Protein AF-A0A536MBN9-F1 (afdb_monomer_lite)

Structure (mmCIF, N/CA/C/O backbone):
data_AF-A0A536MBN9-F1
#
_entry.id   AF-A0A536MBN9-F1
#
loop_
_atom_site.group_PDB
_atom_site.id
_atom_site.type_symbol
_atom_site.label_atom_id
_atom_site.label_alt_id
_atom_site.label_comp_id
_atom_site.label_asym_id
_atom_site.label_entity_id
_atom_site.label_seq_id
_atom_site.pdbx_PDB_ins_code
_atom_site.Cartn_x
_atom_site.Cartn_y
_atom_site.Cartn_z
_atom_site.occupancy
_atom_site.B_iso_or_equiv
_atom_site.auth_seq_id
_atom_site.auth_comp_id
_atom_site.auth_asym_id
_atom_site.auth_atom_id
_atom_site.pdbx_PDB_model_num
ATOM 1 N N . MET A 1 1 ? 6.338 13.938 -12.698 1.00 80.06 1 MET A N 1
ATOM 2 C CA . MET A 1 1 ? 5.105 13.121 -12.743 1.00 80.06 1 MET A CA 1
ATOM 3 C C . MET A 1 1 ? 4.871 12.301 -11.474 1.00 80.06 1 MET A C 1
ATOM 5 O O . MET A 1 1 ? 3.750 12.301 -11.000 1.00 80.06 1 MET A O 1
ATOM 9 N N . GLN A 1 2 ? 5.884 11.658 -10.884 1.00 85.31 2 GLN A N 1
ATOM 10 C CA . GLN A 1 2 ? 5.722 10.863 -9.650 1.00 85.31 2 GLN A CA 1
ATOM 11 C C . GLN A 1 2 ? 5.149 11.655 -8.463 1.00 85.31 2 GLN A C 1
ATOM 13 O O . GLN A 1 2 ? 4.299 11.146 -7.748 1.00 85.31 2 GLN A O 1
ATOM 18 N N . LEU A 1 3 ? 5.546 12.922 -8.299 1.00 89.12 3 LEU A N 1
ATOM 19 C CA . LEU A 1 3 ? 4.970 13.806 -7.277 1.00 89.12 3 LEU A CA 1
ATOM 20 C C . LEU A 1 3 ? 3.488 14.116 -7.536 1.00 89.12 3 LEU A C 1
ATOM 22 O O . LEU A 1 3 ? 2.697 14.119 -6.604 1.00 89.12 3 LEU A O 1
ATOM 26 N N . TRP A 1 4 ? 3.100 14.315 -8.800 1.00 92.31 4 TRP A N 1
ATOM 27 C CA . TRP A 1 4 ? 1.696 14.504 -9.182 1.00 92.31 4 TRP A CA 1
ATOM 28 C C . TRP A 1 4 ? 0.877 13.232 -8.982 1.00 92.31 4 TRP A C 1
ATOM 30 O O . TRP A 1 4 ? -0.215 13.291 -8.426 1.00 92.31 4 TRP A O 1
ATOM 40 N N . PHE A 1 5 ? 1.430 12.081 -9.376 1.00 93.81 5 PHE A N 1
ATOM 41 C CA . PHE A 1 5 ? 0.834 10.786 -9.081 1.00 93.81 5 PHE A CA 1
ATOM 42 C C . PHE A 1 5 ? 0.639 10.623 -7.574 1.00 93.81 5 PHE A C 1
ATOM 44 O O . PHE A 1 5 ? -0.472 10.342 -7.157 1.00 93.81 5 PHE A O 1
ATOM 51 N N . ALA A 1 6 ? 1.662 10.876 -6.755 1.00 95.00 6 ALA A N 1
ATOM 52 C CA . ALA A 1 6 ? 1.567 10.781 -5.301 1.00 95.00 6 ALA A CA 1
ATOM 53 C C . ALA A 1 6 ? 0.495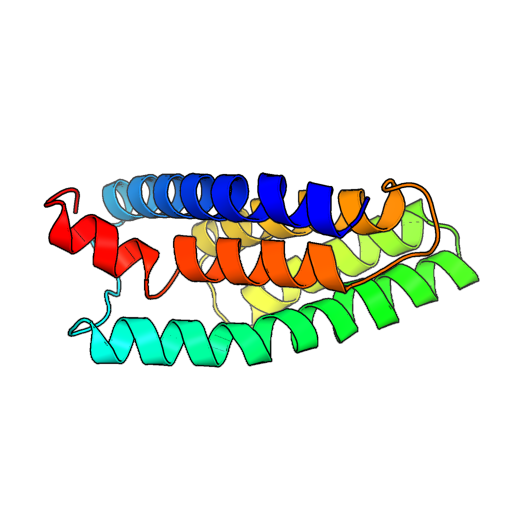 11.720 -4.727 1.00 95.00 6 ALA A C 1
ATOM 55 O O . ALA A 1 6 ? -0.318 11.293 -3.913 1.00 95.00 6 ALA A O 1
ATOM 56 N N . ALA A 1 7 ? 0.462 12.977 -5.183 1.00 96.19 7 ALA A N 1
ATOM 57 C CA . ALA A 1 7 ? -0.490 13.983 -4.719 1.00 96.19 7 ALA A CA 1
ATOM 58 C C . ALA A 1 7 ? -1.954 13.592 -4.979 1.00 96.19 7 ALA A C 1
ATOM 60 O O . ALA A 1 7 ? -2.826 13.961 -4.199 1.00 96.19 7 ALA A O 1
ATOM 61 N N . ILE A 1 8 ? -2.223 12.838 -6.049 1.00 96.62 8 ILE A N 1
ATOM 62 C CA . ILE A 1 8 ? -3.566 12.347 -6.390 1.00 96.62 8 ILE A CA 1
ATOM 63 C C . ILE A 1 8 ? -3.817 10.979 -5.747 1.00 96.62 8 ILE A C 1
ATOM 65 O O . ILE A 1 8 ? -4.809 10.778 -5.052 1.00 96.62 8 ILE A O 1
ATOM 69 N N . ALA A 1 9 ? -2.905 10.033 -5.950 1.00 96.44 9 ALA A N 1
ATOM 70 C CA . ALA A 1 9 ? -3.061 8.649 -5.535 1.00 96.44 9 ALA A CA 1
ATOM 71 C C . ALA A 1 9 ? -3.120 8.506 -4.015 1.00 96.44 9 ALA A C 1
ATOM 73 O O . ALA A 1 9 ? -3.916 7.714 -3.531 1.00 96.44 9 ALA A O 1
ATOM 74 N N . ALA A 1 10 ? -2.339 9.271 -3.248 1.00 98.00 10 ALA A N 1
ATOM 75 C CA . ALA A 1 10 ? -2.337 9.162 -1.793 1.00 98.00 10 ALA A CA 1
ATOM 76 C C . ALA A 1 10 ? -3.708 9.471 -1.158 1.00 98.00 10 ALA A C 1
ATOM 78 O O . ALA A 1 10 ? -4.249 8.588 -0.488 1.00 98.00 10 ALA A O 1
ATOM 79 N N . PRO A 1 11 ? -4.333 10.648 -1.376 1.00 98.25 11 PRO A N 1
ATOM 80 C CA . PRO A 1 11 ? -5.660 10.908 -0.823 1.00 98.25 11 PRO A CA 1
ATOM 81 C C . PRO A 1 11 ? -6.720 9.956 -1.390 1.00 98.25 11 PRO A C 1
ATOM 83 O O . PRO A 1 11 ? -7.567 9.483 -0.633 1.00 98.25 11 PRO A O 1
ATOM 86 N N . SER A 1 12 ? -6.664 9.613 -2.684 1.00 97.94 12 SER A N 1
ATOM 87 C CA . SER A 1 12 ? -7.608 8.660 -3.282 1.00 97.94 12 SER A CA 1
ATOM 88 C C . SER A 1 12 ? -7.521 7.275 -2.641 1.00 97.94 12 SER A C 1
ATOM 90 O O . SER A 1 12 ? -8.549 6.704 -2.281 1.00 97.94 12 SER A O 1
ATOM 92 N N . MET A 1 13 ? -6.308 6.752 -2.455 1.00 97.94 13 MET A N 1
ATOM 93 C CA . MET A 1 13 ? -6.077 5.442 -1.849 1.00 97.94 13 MET A CA 1
ATOM 94 C C . MET A 1 13 ? -6.455 5.428 -0.374 1.00 97.94 13 MET A C 1
ATOM 96 O O . MET A 1 13 ? -7.102 4.483 0.065 1.00 97.94 13 MET A O 1
ATOM 100 N N . PHE A 1 14 ? -6.124 6.482 0.377 1.00 98.56 14 PHE A N 1
ATOM 101 C CA . PHE A 1 14 ? -6.543 6.604 1.771 1.00 98.56 14 PHE A CA 1
ATOM 102 C C . PHE A 1 14 ? -8.070 6.548 1.898 1.00 98.56 14 PHE A C 1
ATOM 104 O O . PHE A 1 14 ? -8.601 5.727 2.642 1.00 98.56 14 PHE A O 1
ATOM 111 N N . LEU A 1 15 ? -8.791 7.380 1.139 1.00 98.25 15 LEU A N 1
ATOM 112 C CA . LEU A 1 15 ? -10.253 7.441 1.201 1.00 98.25 15 LEU A CA 1
ATOM 113 C C . LEU A 1 15 ? -10.907 6.134 0.738 1.00 98.25 15 LEU A C 1
ATOM 115 O O . LEU A 1 15 ? -11.844 5.659 1.381 1.00 98.25 15 LEU A O 1
ATOM 119 N N . ALA A 1 16 ? -10.400 5.528 -0.339 1.00 97.94 16 ALA A N 1
ATOM 120 C CA . ALA A 1 16 ? -10.881 4.236 -0.816 1.00 97.94 16 ALA A CA 1
ATOM 121 C C . ALA A 1 16 ? -10.673 3.139 0.236 1.00 97.94 16 ALA A C 1
ATOM 123 O O . ALA A 1 16 ? -11.595 2.379 0.528 1.00 97.94 16 ALA A O 1
ATOM 124 N N . ALA A 1 17 ? -9.495 3.093 0.858 1.00 98.19 17 ALA A N 1
ATOM 125 C CA . ALA A 1 17 ? -9.167 2.130 1.898 1.00 98.19 17 ALA A CA 1
ATOM 126 C C . ALA A 1 17 ? -10.038 2.303 3.154 1.00 98.19 17 ALA A C 1
ATOM 128 O O . ALA A 1 17 ? -10.559 1.314 3.671 1.00 98.19 17 ALA A O 1
ATOM 129 N N . VAL A 1 18 ? -10.286 3.546 3.588 1.00 98.31 18 VAL A N 1
ATOM 130 C CA . VAL A 1 18 ? -11.240 3.856 4.670 1.00 98.31 18 VAL A CA 1
ATOM 131 C C . VAL A 1 18 ? -12.642 3.350 4.321 1.00 98.31 18 VAL A C 1
ATOM 133 O O . VAL A 1 18 ? -13.299 2.722 5.154 1.00 98.31 18 VAL A O 1
ATOM 136 N N . ALA A 1 19 ? -13.107 3.584 3.091 1.00 97.38 19 ALA A N 1
ATOM 137 C CA . ALA A 1 19 ? -14.427 3.150 2.643 1.00 97.38 19 ALA A CA 1
ATOM 138 C C . ALA A 1 19 ? -14.554 1.617 2.602 1.00 97.38 19 ALA A C 1
ATOM 140 O O . ALA A 1 19 ? -15.550 1.069 3.086 1.00 97.38 19 ALA A O 1
ATOM 141 N N . VAL A 1 20 ? -13.537 0.916 2.086 1.00 97.38 20 VAL A N 1
ATOM 142 C CA . VAL A 1 20 ? -13.486 -0.555 2.099 1.00 97.38 20 VAL A CA 1
ATOM 143 C C . VAL A 1 20 ? -13.496 -1.067 3.536 1.00 97.38 20 VAL A C 1
ATOM 145 O O . VAL A 1 20 ? -14.267 -1.972 3.855 1.00 97.38 20 VAL A O 1
ATOM 148 N N . GLN A 1 21 ? -12.708 -0.464 4.427 1.00 96.81 21 GLN A N 1
ATOM 149 C CA . GLN A 1 21 ? -12.637 -0.898 5.817 1.00 96.81 21 GLN A CA 1
ATOM 150 C C . GLN A 1 21 ? -13.960 -0.690 6.561 1.00 96.81 21 GLN A C 1
ATOM 152 O O . GLN A 1 21 ? -14.390 -1.559 7.323 1.00 96.81 21 GLN A O 1
ATOM 157 N N . LEU A 1 22 ? -14.648 0.425 6.310 1.00 96.62 22 LEU A N 1
ATOM 158 C CA . LEU A 1 22 ? -15.989 0.677 6.832 1.00 96.62 22 LEU A CA 1
ATOM 159 C C . LEU A 1 22 ? -16.991 -0.376 6.334 1.00 96.62 22 LEU A C 1
ATOM 161 O O . LEU A 1 22 ? -17.757 -0.931 7.123 1.00 96.62 22 LEU A O 1
ATOM 165 N N . TRP A 1 23 ? -16.967 -0.687 5.036 1.00 95.88 23 TRP A N 1
ATOM 166 C CA . TRP A 1 23 ? -17.825 -1.716 4.446 1.00 95.88 23 TRP A CA 1
ATOM 167 C C . TRP A 1 23 ? -17.579 -3.103 5.053 1.00 95.88 23 TRP A C 1
ATOM 169 O O . TRP A 1 23 ? -18.536 -3.785 5.426 1.00 95.88 23 TRP A O 1
ATOM 179 N N . LEU A 1 24 ? -16.314 -3.501 5.215 1.00 94.94 24 LEU A N 1
ATOM 180 C CA . LEU A 1 24 ? -15.948 -4.768 5.851 1.00 94.94 24 LEU A CA 1
ATOM 181 C C . LEU A 1 24 ? -16.368 -4.809 7.321 1.00 94.94 24 LEU A C 1
ATOM 183 O O . LEU A 1 24 ? -16.923 -5.810 7.775 1.00 94.94 24 LEU A O 1
ATOM 187 N N . THR A 1 25 ? -16.161 -3.710 8.051 1.00 94.44 25 THR A N 1
ATOM 188 C CA . THR A 1 25 ? -16.529 -3.601 9.469 1.00 94.44 25 THR A CA 1
ATOM 189 C C . THR A 1 25 ? -18.022 -3.815 9.676 1.00 94.44 25 THR A C 1
ATOM 191 O O . THR A 1 25 ? -18.405 -4.613 10.527 1.00 94.44 25 THR A O 1
ATOM 194 N N . ARG A 1 26 ? -18.867 -3.209 8.835 1.00 93.06 26 ARG A N 1
ATOM 195 C CA . ARG A 1 26 ? -20.328 -3.398 8.881 1.00 93.06 26 ARG A CA 1
ATOM 196 C C . ARG A 1 26 ? -20.767 -4.849 8.673 1.00 93.06 26 ARG A C 1
ATOM 198 O O . ARG A 1 26 ? -21.841 -5.220 9.127 1.00 93.06 26 ARG A O 1
ATOM 205 N N . ARG A 1 27 ? -19.960 -5.668 7.989 1.00 90.44 27 ARG A N 1
ATOM 206 C CA . ARG A 1 27 ? -20.249 -7.094 7.768 1.00 90.44 27 ARG A CA 1
ATOM 207 C C . ARG A 1 27 ? -19.736 -7.995 8.888 1.00 90.44 27 ARG A C 1
ATOM 209 O O . ARG A 1 27 ? -20.378 -8.994 9.185 1.00 90.44 27 ARG A O 1
ATOM 216 N N . ARG A 1 28 ? -18.584 -7.668 9.481 1.00 91.12 28 ARG A N 1
ATOM 217 C CA . ARG A 1 28 ? -17.937 -8.495 10.519 1.00 91.12 28 ARG A CA 1
ATOM 218 C C . ARG A 1 28 ? -18.282 -8.086 11.956 1.00 91.12 28 ARG A C 1
ATOM 220 O O . ARG A 1 28 ? -18.016 -8.853 12.869 1.00 91.12 28 ARG A O 1
ATOM 227 N N . GLY A 1 29 ? -18.839 -6.890 12.163 1.00 88.62 29 GLY A N 1
ATOM 228 C CA . GLY A 1 29 ? -19.268 -6.380 13.473 1.00 88.62 29 GLY A CA 1
ATOM 229 C C . GLY A 1 29 ? -18.137 -5.973 14.426 1.00 88.62 29 GLY A C 1
ATOM 230 O O . GLY A 1 29 ? -18.402 -5.618 15.568 1.00 88.62 29 GLY A O 1
ATOM 231 N N . ALA A 1 30 ? -16.880 -6.018 13.979 1.00 88.62 30 ALA A N 1
ATOM 232 C CA . ALA A 1 30 ? -15.714 -5.666 14.781 1.00 88.62 30 ALA A CA 1
ATOM 233 C C . ALA A 1 30 ? -14.641 -4.976 13.930 1.00 88.62 30 ALA A C 1
ATOM 235 O O . ALA A 1 30 ? -14.508 -5.239 12.733 1.00 88.62 30 ALA A O 1
ATOM 236 N N . LEU A 1 31 ? -13.851 -4.101 14.547 1.00 92.44 31 LEU A N 1
ATOM 237 C CA . LEU A 1 31 ? -12.694 -3.464 13.926 1.00 92.44 31 LEU A CA 1
ATOM 238 C C . LEU A 1 31 ? -11.657 -3.136 14.999 1.00 92.44 31 LEU A C 1
ATOM 240 O O . LEU A 1 31 ? -11.993 -2.536 16.018 1.00 92.44 31 LEU A O 1
ATOM 244 N N . SER A 1 32 ? -10.398 -3.490 14.750 1.00 92.12 32 SER A N 1
ATOM 245 C CA . SER A 1 32 ? -9.280 -3.014 15.562 1.00 92.12 32 SER A CA 1
ATOM 246 C C . SER A 1 32 ? -9.042 -1.536 15.268 1.00 92.12 32 SER A C 1
ATOM 248 O O . SER A 1 32 ? -8.805 -1.153 14.121 1.00 92.12 32 SER A O 1
ATOM 250 N N . VAL A 1 33 ? -9.117 -0.704 16.302 1.00 95.31 33 VAL A N 1
ATOM 251 C CA . VAL A 1 33 ? -8.960 0.750 16.205 1.00 95.31 33 VAL A CA 1
ATOM 252 C C . VAL A 1 33 ? -7.860 1.190 17.170 1.00 95.31 33 VAL A C 1
ATOM 254 O O . VAL A 1 33 ? -7.865 0.705 18.303 1.00 95.31 33 VAL A O 1
ATOM 257 N N . PRO A 1 34 ? -6.967 2.121 16.780 1.00 96.75 34 PRO A N 1
ATOM 258 C CA . PRO A 1 34 ? -6.003 2.703 17.706 1.00 96.75 34 PRO A CA 1
ATOM 259 C C . PRO A 1 34 ? -6.652 3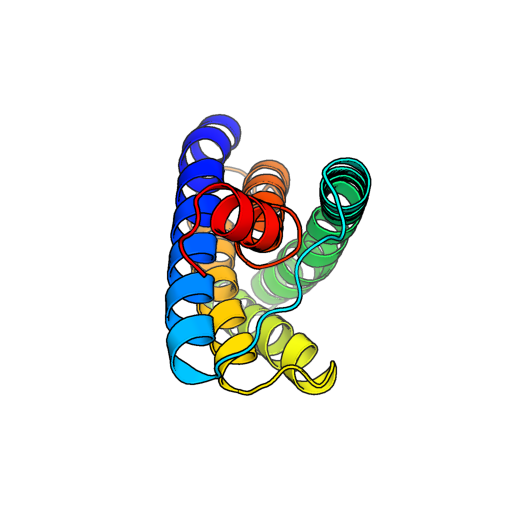.239 18.979 1.00 96.75 34 PRO A C 1
ATOM 261 O O . PRO A 1 34 ? -7.744 3.821 18.920 1.00 96.75 34 PRO A O 1
ATOM 264 N N . ALA A 1 35 ? -5.974 3.082 20.115 1.00 96.62 35 ALA A N 1
ATOM 265 C CA . ALA A 1 35 ? -6.495 3.488 21.421 1.00 96.62 35 ALA A CA 1
ATOM 266 C C . ALA A 1 35 ? -6.781 4.998 21.472 1.00 96.62 35 ALA A C 1
ATOM 268 O O . ALA A 1 35 ? -7.871 5.418 21.877 1.00 96.62 35 ALA A O 1
ATOM 269 N N . ASP A 1 36 ? -5.859 5.796 20.941 1.00 97.62 36 ASP A N 1
ATOM 270 C CA . ASP A 1 36 ? -5.901 7.254 20.900 1.00 97.62 36 ASP A CA 1
ATOM 271 C C . ASP A 1 36 ? -5.154 7.811 19.669 1.00 97.62 36 ASP A C 1
ATOM 273 O O . ASP A 1 36 ? -4.778 7.079 18.749 1.00 97.62 36 ASP A O 1
ATOM 277 N N . ALA A 1 37 ? -4.985 9.136 19.625 1.00 97.31 37 ALA A N 1
ATOM 278 C CA . ALA A 1 37 ? -4.288 9.815 18.536 1.00 97.31 37 ALA A CA 1
ATOM 279 C C . ALA A 1 37 ? -2.781 9.500 18.489 1.00 97.31 37 ALA A C 1
ATOM 281 O O . ALA A 1 37 ? -2.200 9.527 17.406 1.00 97.31 37 ALA A O 1
ATOM 282 N N . GLY A 1 38 ? -2.156 9.216 19.635 1.00 98.19 38 GLY A N 1
ATOM 283 C CA . GLY A 1 38 ? -0.740 8.867 19.719 1.00 98.19 38 GLY A CA 1
ATOM 284 C C . GLY A 1 38 ? -0.469 7.498 19.105 1.00 98.19 38 GLY A C 1
ATOM 285 O O . GLY A 1 38 ? 0.434 7.370 18.284 1.00 98.19 38 GLY A O 1
ATOM 286 N N . ASP A 1 39 ? -1.306 6.507 19.414 1.00 97.75 39 ASP A N 1
ATOM 287 C CA . ASP A 1 39 ? -1.245 5.176 18.794 1.00 97.75 39 ASP A CA 1
ATOM 288 C C . ASP A 1 39 ? -1.503 5.245 17.275 1.00 97.75 39 ASP A C 1
ATOM 290 O O . ASP A 1 39 ? -0.756 4.681 16.474 1.00 97.75 39 ASP A O 1
ATOM 294 N N . ALA A 1 40 ? -2.490 6.042 16.843 1.00 97.88 40 ALA A N 1
ATOM 295 C CA . ALA A 1 40 ? -2.742 6.261 15.417 1.00 97.88 40 ALA A CA 1
ATOM 296 C C . ALA A 1 40 ? -1.530 6.885 14.696 1.00 97.88 40 ALA A C 1
ATOM 298 O O . ALA A 1 40 ? -1.181 6.459 13.592 1.00 97.88 40 ALA A O 1
ATOM 299 N N . LEU A 1 41 ? -0.869 7.868 15.319 1.00 98.00 41 LEU A N 1
ATOM 300 C CA . LEU A 1 41 ? 0.338 8.496 14.779 1.00 98.00 41 LEU A CA 1
ATOM 301 C C . LEU A 1 41 ? 1.524 7.525 14.749 1.00 98.00 41 LEU A C 1
ATOM 303 O O . LEU A 1 41 ? 2.250 7.489 13.757 1.00 98.00 41 LEU A O 1
ATOM 307 N N . PHE A 1 42 ? 1.708 6.724 15.799 1.00 98.19 42 PHE A N 1
ATOM 308 C CA . PHE A 1 42 ? 2.767 5.719 15.863 1.00 98.19 42 PHE A CA 1
ATOM 309 C C . PHE A 1 42 ? 2.628 4.688 14.737 1.00 98.19 42 PHE A C 1
ATOM 311 O O . PHE A 1 42 ? 3.596 4.419 14.025 1.00 98.19 42 PHE A O 1
ATOM 318 N N . GLN A 1 43 ? 1.417 4.174 14.508 1.00 97.94 43 GLN A N 1
ATOM 319 C CA . GLN A 1 43 ? 1.153 3.251 13.403 1.00 97.94 43 GLN A CA 1
ATOM 320 C C . GLN A 1 43 ? 1.403 3.908 12.040 1.00 97.94 43 GLN A C 1
ATOM 322 O O . GLN A 1 43 ? 2.053 3.308 11.188 1.00 97.94 43 GLN A O 1
ATOM 327 N N . ALA A 1 44 ? 0.972 5.160 11.840 1.00 98.00 44 ALA A N 1
ATOM 328 C CA . ALA A 1 44 ? 1.267 5.898 10.611 1.00 98.00 44 ALA A CA 1
ATOM 329 C C . ALA A 1 44 ? 2.780 6.050 10.372 1.00 98.00 44 ALA A C 1
ATOM 331 O O . ALA A 1 44 ? 3.255 5.819 9.261 1.00 98.00 44 ALA A O 1
ATOM 332 N N . ALA A 1 45 ? 3.544 6.393 11.413 1.00 98.06 45 ALA A N 1
ATOM 333 C CA . ALA A 1 45 ? 4.997 6.512 11.339 1.00 98.06 45 ALA A CA 1
ATOM 334 C C . ALA A 1 45 ? 5.667 5.167 11.022 1.00 98.06 45 ALA A C 1
ATOM 336 O O . ALA A 1 45 ? 6.573 5.110 10.191 1.00 98.06 45 ALA A O 1
ATOM 337 N N . PHE A 1 46 ? 5.182 4.072 11.613 1.00 98.25 46 PHE A N 1
ATOM 338 C CA . PHE A 1 46 ? 5.621 2.728 11.247 1.00 98.25 46 PHE A CA 1
ATOM 339 C C . PHE A 1 46 ? 5.343 2.433 9.765 1.00 98.25 46 PHE A C 1
ATOM 341 O O . PHE A 1 46 ? 6.228 1.943 9.063 1.00 98.25 46 PHE A O 1
ATOM 348 N N . TYR A 1 47 ? 4.165 2.791 9.246 1.00 98.06 47 TYR A N 1
ATOM 349 C CA . TYR A 1 47 ? 3.832 2.576 7.836 1.00 98.06 47 TYR A CA 1
ATOM 350 C C . TYR A 1 47 ? 4.696 3.396 6.878 1.00 98.06 47 TYR A C 1
ATOM 352 O O . TYR A 1 47 ? 5.002 2.897 5.800 1.00 98.06 47 TYR A O 1
ATOM 360 N N . VAL A 1 48 ? 5.170 4.583 7.274 1.00 97.94 48 VAL A N 1
ATOM 361 C CA . VAL A 1 48 ? 6.154 5.362 6.496 1.00 97.94 48 VAL A CA 1
ATOM 362 C C . VAL A 1 48 ? 7.465 4.597 6.290 1.00 97.94 48 VAL A C 1
ATOM 364 O O . VAL A 1 48 ? 8.130 4.810 5.282 1.00 97.94 48 VAL A O 1
ATOM 367 N N . VAL A 1 49 ? 7.821 3.680 7.192 1.00 98.00 49 VAL A N 1
ATOM 368 C CA . VAL A 1 49 ? 8.979 2.788 7.031 1.00 98.00 49 VAL A CA 1
ATOM 369 C C . VAL A 1 49 ? 8.587 1.503 6.301 1.00 98.00 49 VAL A C 1
ATOM 371 O O . VAL A 1 49 ? 9.257 1.094 5.355 1.00 98.00 49 VAL A O 1
ATOM 374 N N . ASN A 1 50 ? 7.485 0.876 6.713 1.00 97.38 50 ASN A N 1
ATOM 375 C CA . ASN A 1 50 ? 7.038 -0.407 6.180 1.00 97.38 50 ASN A CA 1
ATOM 376 C C . ASN A 1 50 ? 6.655 -0.334 4.692 1.00 97.38 50 ASN A C 1
ATOM 378 O O . ASN A 1 50 ? 7.077 -1.175 3.905 1.00 97.38 50 ASN A O 1
ATOM 382 N N . GLY A 1 51 ? 5.901 0.693 4.291 1.00 97.19 51 GLY A N 1
ATOM 383 C CA . GLY A 1 51 ? 5.420 0.867 2.918 1.00 97.19 51 G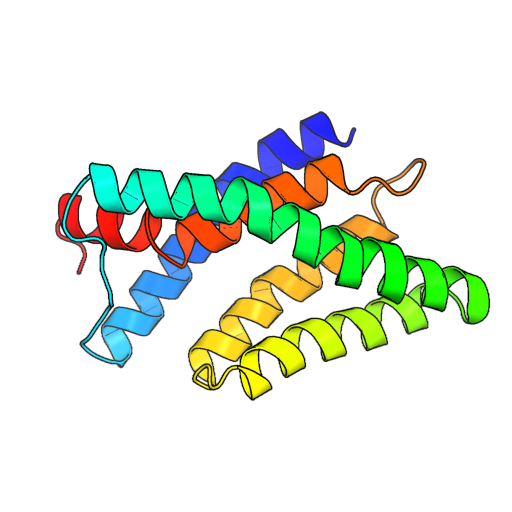LY A CA 1
ATOM 384 C C . GLY A 1 51 ? 6.553 0.884 1.884 1.00 97.19 51 GLY A C 1
ATOM 385 O O . GLY A 1 51 ? 6.523 0.075 0.960 1.00 97.19 51 GLY A O 1
ATOM 386 N N . PRO A 1 52 ? 7.590 1.732 2.035 1.00 97.94 52 PRO A N 1
ATOM 387 C CA . PRO A 1 52 ? 8.743 1.727 1.139 1.00 97.94 52 PRO A CA 1
ATOM 388 C C . PRO A 1 52 ? 9.520 0.408 1.116 1.00 97.94 52 PRO A C 1
ATOM 390 O O . PRO A 1 52 ? 10.031 0.040 0.062 1.00 97.94 52 PRO A O 1
ATOM 393 N N . LEU A 1 53 ? 9.620 -0.310 2.242 1.00 98.50 53 LEU A N 1
ATOM 394 C CA . LEU A 1 53 ? 10.285 -1.618 2.280 1.00 98.50 53 LEU A CA 1
ATOM 395 C C . LEU A 1 53 ? 9.502 -2.664 1.482 1.00 98.50 53 LEU A C 1
ATOM 397 O O . LEU A 1 53 ? 10.083 -3.367 0.654 1.00 98.50 53 LEU A O 1
ATOM 401 N N . GLU A 1 54 ? 8.184 -2.725 1.675 1.00 98.31 54 GLU A N 1
ATOM 402 C CA . GLU A 1 54 ? 7.318 -3.599 0.886 1.00 98.31 54 GLU A CA 1
ATOM 403 C C . GLU A 1 54 ? 7.358 -3.235 -0.604 1.00 98.31 54 GLU A C 1
ATOM 405 O O . GLU A 1 54 ? 7.528 -4.113 -1.447 1.00 98.31 54 GLU A O 1
ATOM 410 N N . GLU A 1 55 ? 7.270 -1.951 -0.961 1.00 98.38 55 GLU A N 1
ATOM 411 C CA . GLU A 1 55 ? 7.361 -1.524 -2.363 1.00 98.38 55 GLU A CA 1
ATOM 412 C C . GLU A 1 55 ? 8.744 -1.779 -2.971 1.00 98.38 55 GLU A C 1
ATOM 414 O O . GLU A 1 55 ? 8.845 -2.201 -4.126 1.00 98.38 55 GLU A O 1
ATOM 419 N N . GLY A 1 56 ? 9.813 -1.598 -2.196 1.00 98.44 56 GLY A N 1
ATOM 420 C CA . GLY A 1 56 ? 11.173 -1.961 -2.585 1.00 98.44 56 GLY A CA 1
ATOM 421 C C . GLY A 1 56 ? 11.288 -3.433 -2.960 1.00 98.44 56 GLY A C 1
ATOM 422 O O . GLY A 1 56 ? 11.867 -3.764 -3.996 1.00 98.44 56 GLY A O 1
ATOM 423 N N . PHE A 1 57 ? 10.679 -4.311 -2.167 1.00 98.62 57 PHE A N 1
ATOM 424 C CA . PHE A 1 57 ? 10.679 -5.741 -2.435 1.00 98.62 57 PHE A CA 1
ATOM 425 C C . PHE A 1 57 ? 9.750 -6.122 -3.598 1.00 98.62 57 PHE A C 1
ATOM 427 O O . PHE A 1 57 ? 10.200 -6.684 -4.597 1.00 98.62 57 PHE A O 1
ATOM 434 N N . PHE A 1 58 ? 8.457 -5.806 -3.511 1.00 98.62 58 PHE A N 1
ATOM 435 C CA . PHE A 1 58 ? 7.471 -6.286 -4.480 1.00 98.62 58 PHE A CA 1
ATOM 436 C C . PHE A 1 58 ? 7.549 -5.552 -5.821 1.00 98.62 58 PHE A C 1
ATOM 438 O O . PHE A 1 58 ? 7.468 -6.193 -6.866 1.00 98.62 58 PHE A O 1
ATOM 445 N N . ARG A 1 59 ? 7.711 -4.224 -5.836 1.00 98.12 59 ARG A N 1
ATOM 446 C CA . ARG A 1 59 ? 7.713 -3.442 -7.088 1.00 98.12 59 ARG A CA 1
ATOM 447 C C . ARG A 1 59 ? 9.130 -3.258 -7.609 1.00 98.12 59 ARG A C 1
ATOM 449 O O . ARG A 1 59 ? 9.384 -3.504 -8.783 1.00 98.12 59 ARG A O 1
ATOM 456 N N . GLY A 1 60 ? 10.064 -2.902 -6.732 1.00 97.69 60 GLY A N 1
ATOM 457 C CA . GLY A 1 60 ? 11.469 -2.732 -7.096 1.00 97.69 60 GLY A CA 1
ATOM 458 C C . GLY A 1 60 ? 12.115 -4.044 -7.539 1.00 97.69 60 GLY A C 1
ATOM 459 O O . GLY A 1 60 ? 12.423 -4.224 -8.716 1.00 97.69 60 GLY A O 1
ATOM 460 N N . LEU A 1 61 ? 12.314 -4.963 -6.592 1.00 98.31 61 LEU A N 1
ATOM 461 C CA . LEU A 1 61 ? 13.053 -6.201 -6.829 1.00 98.31 61 LEU A CA 1
ATOM 462 C C . LEU A 1 61 ? 12.255 -7.207 -7.666 1.00 98.31 61 LEU A C 1
ATOM 464 O O . LEU A 1 61 ? 12.732 -7.634 -8.715 1.00 98.31 61 LEU A O 1
ATOM 468 N N . MET A 1 62 ? 11.052 -7.590 -7.226 1.00 98.50 62 MET A N 1
ATOM 469 C CA . MET A 1 62 ? 10.273 -8.625 -7.910 1.00 98.50 62 MET A CA 1
ATOM 470 C C . MET A 1 62 ? 9.701 -8.118 -9.233 1.00 98.50 62 MET A C 1
ATOM 472 O O . MET A 1 62 ? 10.097 -8.610 -10.283 1.00 98.50 62 MET A O 1
ATOM 476 N N . GLN A 1 63 ? 8.797 -7.134 -9.229 1.00 98.31 63 GLN A N 1
ATOM 477 C CA . GLN A 1 63 ? 8.167 -6.679 -10.470 1.00 98.31 63 GLN A CA 1
ATOM 478 C C . GLN A 1 63 ? 9.210 -6.138 -11.450 1.00 98.31 63 GLN A C 1
ATOM 480 O O . GLN A 1 63 ? 9.209 -6.559 -12.604 1.00 98.31 63 GLN A O 1
ATOM 485 N N . GLY A 1 64 ? 10.119 -5.265 -11.006 1.00 97.62 64 GLY A N 1
ATOM 486 C CA . GLY A 1 64 ? 11.195 -4.726 -11.837 1.00 97.62 64 GLY A CA 1
ATOM 487 C C . GLY A 1 64 ? 12.134 -5.805 -12.383 1.00 97.62 64 GLY A C 1
ATOM 488 O O . GLY A 1 64 ? 12.343 -5.868 -13.595 1.00 97.62 64 GLY A O 1
ATOM 489 N N . GLY A 1 65 ? 12.641 -6.698 -11.528 1.00 97.75 65 GLY A N 1
ATOM 490 C CA . GLY A 1 65 ? 13.564 -7.762 -11.937 1.00 97.75 65 GLY A CA 1
ATOM 491 C C . GLY A 1 65 ? 12.932 -8.779 -12.889 1.00 97.75 65 GLY A C 1
ATOM 492 O O . GLY A 1 65 ? 13.496 -9.092 -13.936 1.00 97.75 65 GLY A O 1
ATOM 493 N N . LEU A 1 66 ? 11.721 -9.243 -12.578 1.00 98.50 66 LEU A N 1
ATOM 494 C CA . LEU A 1 66 ? 10.968 -10.162 -13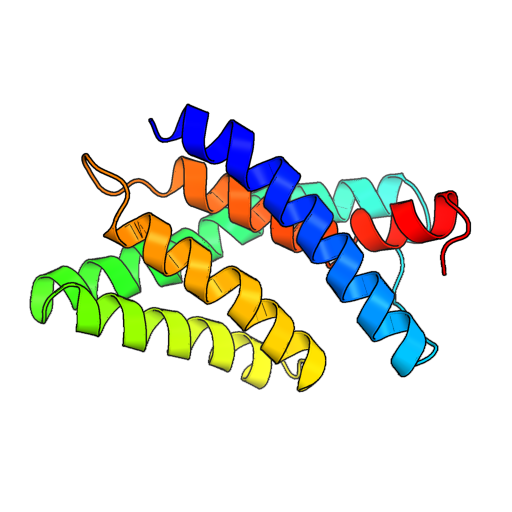.435 1.00 98.50 66 LEU A CA 1
ATOM 495 C C . LEU A 1 66 ? 10.580 -9.506 -14.765 1.00 98.50 66 LEU A C 1
ATOM 497 O O . LEU A 1 66 ? 10.604 -10.165 -15.801 1.00 98.50 66 LEU A O 1
ATOM 501 N N . SER A 1 67 ? 10.263 -8.207 -14.754 1.00 97.75 67 SER A N 1
ATOM 502 C CA . SER A 1 67 ? 9.984 -7.457 -15.983 1.00 97.75 67 SER A CA 1
ATOM 503 C C . SER A 1 67 ? 11.212 -7.363 -16.882 1.00 97.75 67 SER A C 1
ATOM 505 O O . SER A 1 67 ? 11.082 -7.484 -18.097 1.00 97.75 67 SER A O 1
ATOM 507 N N . ALA A 1 68 ? 12.396 -7.175 -16.295 1.00 97.12 68 ALA A N 1
ATOM 508 C CA . ALA A 1 68 ? 13.651 -7.137 -17.035 1.00 97.12 68 ALA A CA 1
ATOM 509 C C . ALA A 1 68 ? 14.022 -8.506 -17.634 1.00 97.12 68 ALA A C 1
ATOM 511 O O . ALA A 1 68 ? 14.555 -8.557 -18.738 1.00 97.12 68 ALA A O 1
ATOM 512 N N . ALA A 1 69 ? 13.722 -9.605 -16.934 1.00 98.06 69 ALA A N 1
ATOM 513 C CA . ALA A 1 69 ? 14.035 -10.960 -17.392 1.00 98.06 69 ALA A CA 1
ATOM 514 C C . ALA A 1 69 ? 13.008 -11.533 -18.389 1.00 98.06 69 ALA A C 1
ATOM 516 O O . ALA A 1 69 ? 13.384 -12.218 -19.339 1.00 98.06 69 ALA A O 1
ATOM 517 N N . TRP A 1 70 ? 11.715 -11.274 -18.168 1.00 98.12 70 TRP A N 1
ATOM 518 C CA . TRP A 1 70 ? 10.607 -11.974 -18.838 1.00 98.12 70 TRP A CA 1
ATOM 519 C C . TRP A 1 70 ? 9.508 -11.053 -19.385 1.00 98.12 70 TRP A C 1
ATOM 521 O O . TRP A 1 70 ? 8.496 -11.529 -19.900 1.00 98.12 70 TRP A O 1
ATOM 531 N N . GLY A 1 71 ? 9.702 -9.737 -19.314 1.00 97.38 71 GLY A N 1
ATOM 532 C CA . GLY A 1 71 ? 8.756 -8.741 -19.803 1.00 97.38 71 GLY A CA 1
ATOM 533 C C . GLY A 1 71 ? 7.769 -8.258 -18.740 1.00 97.38 71 GLY A C 1
ATOM 534 O O . GLY A 1 71 ? 7.402 -8.964 -17.798 1.00 97.38 71 GLY A O 1
ATOM 535 N N . ALA A 1 72 ? 7.314 -7.017 -18.910 1.00 96.50 72 ALA A N 1
ATOM 536 C CA . ALA A 1 72 ? 6.506 -6.313 -17.918 1.00 96.50 72 ALA A CA 1
ATOM 537 C C . ALA A 1 72 ? 5.197 -7.012 -17.488 1.00 96.50 72 ALA A C 1
ATOM 539 O O . ALA A 1 72 ? 4.910 -6.999 -16.289 1.00 96.50 72 ALA A O 1
ATOM 540 N N . PRO A 1 73 ? 4.432 -7.682 -18.379 1.00 98.12 73 PRO A N 1
ATOM 541 C CA . PRO A 1 73 ? 3.248 -8.430 -17.956 1.00 98.12 73 PRO A CA 1
ATOM 542 C C . PRO A 1 73 ? 3.572 -9.541 -16.949 1.00 98.12 73 PRO A C 1
ATOM 544 O O . PRO A 1 73 ? 2.850 -9.706 -15.967 1.00 98.12 73 PRO A O 1
ATOM 547 N N . VAL A 1 74 ? 4.674 -10.274 -17.159 1.00 98.38 74 VAL A N 1
ATOM 548 C CA . VAL A 1 74 ? 5.103 -11.359 -16.261 1.00 98.38 74 VAL A CA 1
ATOM 549 C C . VAL A 1 74 ? 5.490 -10.787 -14.906 1.00 98.38 74 VAL A C 1
ATOM 551 O O . VAL A 1 74 ? 5.005 -11.261 -13.878 1.00 98.38 74 VAL A O 1
ATOM 554 N N . GLY A 1 75 ? 6.309 -9.731 -14.897 1.00 98.31 75 GLY A N 1
ATOM 555 C CA . GLY A 1 75 ? 6.704 -9.086 -13.652 1.00 98.31 75 GLY A CA 1
ATOM 556 C C . GLY A 1 75 ? 5.515 -8.542 -12.871 1.00 98.31 75 GLY A C 1
ATOM 557 O O . GLY A 1 75 ? 5.428 -8.771 -11.667 1.00 98.31 75 GLY A O 1
ATOM 558 N N . PHE A 1 76 ? 4.569 -7.887 -13.548 1.00 98.31 76 PHE A N 1
ATOM 559 C CA . PHE A 1 76 ? 3.351 -7.372 -12.926 1.00 98.31 76 PHE A CA 1
ATOM 560 C C . PHE A 1 76 ? 2.509 -8.486 -12.293 1.00 98.31 76 PHE A C 1
ATOM 562 O O . PHE A 1 76 ? 2.175 -8.400 -11.109 1.00 98.31 76 PHE A O 1
ATOM 569 N N . VAL A 1 77 ? 2.186 -9.539 -13.052 1.00 98.56 77 VAL A N 1
ATOM 570 C CA . VAL A 1 77 ? 1.308 -10.621 -12.580 1.00 98.56 77 VAL A CA 1
ATOM 571 C C . VAL A 1 77 ? 1.935 -11.364 -11.405 1.00 98.56 77 VAL A C 1
ATOM 573 O O . VAL A 1 77 ? 1.288 -11.536 -10.373 1.00 98.56 77 VAL A O 1
ATOM 576 N N . VAL A 1 78 ? 3.199 -11.774 -11.532 1.00 98.62 78 VAL A N 1
ATOM 577 C CA . VAL A 1 78 ? 3.868 -12.589 -10.511 1.00 98.62 78 VAL A CA 1
ATOM 578 C C . VAL A 1 78 ? 4.103 -11.787 -9.233 1.00 98.62 78 VAL A C 1
ATOM 580 O O . VAL A 1 78 ? 3.792 -12.276 -8.148 1.00 98.62 78 VAL A O 1
ATOM 583 N N . ALA A 1 79 ? 4.598 -10.551 -9.333 1.00 98.44 79 ALA A N 1
ATOM 584 C CA . ALA A 1 79 ? 4.844 -9.728 -8.152 1.00 98.44 79 ALA A CA 1
ATOM 585 C C . ALA A 1 79 ? 3.547 -9.342 -7.427 1.00 98.44 79 ALA A C 1
ATOM 587 O O . ALA A 1 79 ? 3.493 -9.394 -6.199 1.00 98.44 79 ALA A O 1
ATOM 588 N N . THR A 1 80 ? 2.482 -9.022 -8.171 1.00 98.38 80 THR A N 1
ATOM 589 C CA . THR A 1 80 ? 1.172 -8.711 -7.579 1.00 98.38 80 THR A CA 1
ATOM 590 C C . THR A 1 80 ? 0.567 -9.938 -6.897 1.00 98.38 80 THR A C 1
ATOM 592 O O . THR A 1 80 ? 0.072 -9.835 -5.776 1.00 98.38 80 THR A O 1
ATOM 595 N N . ALA A 1 81 ? 0.647 -11.117 -7.524 1.00 98.38 81 ALA A N 1
ATOM 596 C CA . ALA A 1 81 ? 0.196 -12.361 -6.907 1.00 98.38 81 ALA A CA 1
ATOM 597 C C . ALA A 1 81 ? 0.989 -12.673 -5.628 1.00 98.38 81 ALA A C 1
ATOM 599 O O . ALA A 1 81 ? 0.392 -13.000 -4.604 1.00 98.38 81 ALA A O 1
ATOM 600 N N . ALA A 1 82 ? 2.315 -12.511 -5.657 1.00 98.44 82 ALA A N 1
ATOM 601 C CA . ALA A 1 82 ? 3.168 -12.698 -4.488 1.00 98.44 82 ALA A CA 1
ATOM 602 C C . ALA A 1 82 ? 2.815 -11.727 -3.349 1.00 98.44 82 ALA A C 1
ATOM 604 O O . ALA A 1 82 ? 2.697 -12.163 -2.208 1.00 98.44 82 ALA A O 1
ATOM 605 N N . TYR A 1 83 ? 2.576 -10.447 -3.651 1.00 98.19 83 TYR A N 1
ATOM 606 C CA . TYR A 1 83 ? 2.133 -9.441 -2.677 1.00 98.19 83 TYR A CA 1
ATOM 607 C C . TYR A 1 83 ? 0.807 -9.822 -2.000 1.00 98.19 83 TYR A C 1
ATOM 609 O O . TYR A 1 83 ? 0.682 -9.760 -0.775 1.00 98.19 83 TYR A O 1
ATOM 617 N N . ILE A 1 84 ? -0.182 -10.274 -2.776 1.00 97.62 84 ILE A N 1
ATOM 618 C CA . ILE A 1 84 ? -1.487 -10.694 -2.242 1.00 97.62 84 ILE A CA 1
ATOM 619 C C . ILE A 1 84 ? -1.332 -11.957 -1.382 1.00 97.62 84 ILE A C 1
ATOM 621 O O . ILE A 1 84 ? -1.852 -12.030 -0.265 1.00 97.62 84 ILE A O 1
ATOM 625 N N . LEU A 1 85 ? -0.586 -12.952 -1.873 1.00 97.19 85 LEU A N 1
ATOM 626 C CA . LEU A 1 85 ? -0.366 -14.212 -1.163 1.00 97.19 85 LEU A CA 1
ATOM 627 C C . LEU A 1 85 ? 0.464 -14.031 0.110 1.00 97.19 85 LEU A C 1
ATOM 629 O O . LEU A 1 85 ? 0.190 -14.707 1.098 1.00 97.19 85 LEU A O 1
ATOM 633 N N . TYR A 1 86 ? 1.419 -13.101 0.126 1.00 97.19 86 TYR A N 1
ATOM 634 C CA . TYR A 1 86 ? 2.184 -12.737 1.319 1.00 97.19 86 TYR A CA 1
ATOM 635 C C . TYR A 1 86 ? 1.260 -12.353 2.485 1.00 97.19 86 TYR A C 1
ATOM 637 O O . TYR A 1 86 ? 1.384 -12.905 3.579 1.00 97.19 86 TYR A O 1
ATOM 645 N N . HIS A 1 87 ? 0.257 -11.508 2.237 1.00 97.19 87 HIS A N 1
ATOM 646 C CA . HIS A 1 87 ? -0.725 -11.122 3.256 1.00 97.19 87 HIS A CA 1
ATOM 647 C C . HIS A 1 87 ? -1.591 -12.303 3.701 1.00 97.19 87 HIS A C 1
ATOM 649 O O . HIS A 1 87 ? -1.852 -12.487 4.895 1.00 97.19 87 HIS A O 1
ATOM 655 N N . ARG A 1 88 ? -1.982 -13.165 2.755 1.00 95.50 88 ARG A N 1
ATOM 656 C CA . ARG A 1 88 ? -2.729 -14.383 3.079 1.00 95.50 88 ARG A CA 1
ATOM 657 C C . ARG A 1 88 ? -1.929 -15.312 3.998 1.00 95.50 88 ARG A C 1
ATOM 659 O O . ARG A 1 88 ? -2.485 -15.824 4.971 1.00 95.50 88 ARG A O 1
ATOM 666 N N . LEU A 1 89 ? -0.639 -15.507 3.715 1.00 95.19 89 LEU A N 1
ATOM 667 C CA . LEU A 1 89 ? 0.293 -16.283 4.544 1.00 95.19 89 LEU A CA 1
ATOM 668 C C . LEU A 1 89 ? 0.528 -15.624 5.910 1.00 95.19 89 LEU A C 1
ATOM 670 O O . LEU A 1 89 ? 0.649 -16.324 6.915 1.00 95.19 89 LEU A O 1
ATOM 674 N N . GLY A 1 90 ? 0.457 -14.292 5.972 1.00 94.06 90 GLY A N 1
ATOM 675 C CA . GLY A 1 90 ? 0.390 -13.493 7.199 1.00 94.06 90 GLY A CA 1
ATOM 676 C C . GLY A 1 90 ? -0.903 -13.660 8.012 1.00 94.06 90 GLY A C 1
ATOM 677 O O . GLY A 1 90 ? -1.137 -12.898 8.945 1.00 94.06 90 GLY A O 1
ATOM 678 N N . ARG A 1 91 ? -1.744 -14.653 7.685 1.00 94.62 91 ARG A N 1
ATOM 679 C CA . ARG A 1 91 ? -3.015 -14.993 8.353 1.00 94.62 91 ARG A CA 1
ATOM 680 C C . ARG A 1 91 ? -4.107 -13.931 8.230 1.00 94.62 91 ARG A C 1
ATOM 682 O O . ARG A 1 91 ? -5.074 -13.971 8.990 1.00 94.62 91 ARG A O 1
ATOM 689 N N . TRP A 1 92 ? -4.013 -13.035 7.250 1.00 95.06 92 TRP A N 1
ATOM 690 C CA . TRP A 1 92 ? -5.104 -12.109 6.958 1.00 95.06 92 TRP A CA 1
ATOM 691 C C . TRP A 1 92 ? -6.346 -12.882 6.512 1.00 95.06 92 TRP A C 1
ATOM 693 O O . TRP A 1 92 ? -6.250 -13.933 5.861 1.00 95.06 92 TRP A O 1
ATOM 703 N N . THR A 1 93 ? -7.524 -12.372 6.873 1.00 94.00 93 THR A N 1
ATOM 704 C CA . THR A 1 93 ? -8.792 -12.966 6.443 1.00 94.00 93 THR A CA 1
ATOM 705 C C . THR A 1 93 ? -8.944 -12.846 4.924 1.00 94.00 93 THR A C 1
ATOM 707 O O . THR A 1 93 ? -8.288 -12.020 4.286 1.00 94.00 93 THR A O 1
ATOM 710 N N . TRP A 1 94 ? -9.804 -13.662 4.311 1.00 94.69 94 TRP A N 1
ATOM 711 C CA . TRP A 1 94 ? -10.063 -13.553 2.871 1.00 94.69 94 TRP A CA 1
ATOM 712 C C . TRP A 1 94 ? -10.560 -12.160 2.446 1.00 94.69 94 TRP A C 1
ATOM 714 O O . TRP A 1 94 ? -10.020 -11.639 1.471 1.00 94.69 94 TRP A O 1
ATOM 724 N N . PRO A 1 95 ? -11.507 -11.514 3.160 1.00 94.44 95 PRO A N 1
ATOM 725 C CA . PRO A 1 95 ? -11.910 -10.150 2.827 1.00 94.44 95 PRO A CA 1
ATOM 726 C C . PRO A 1 95 ? -10.773 -9.125 2.929 1.00 94.44 95 PRO A C 1
ATOM 728 O O . PRO A 1 95 ? -10.642 -8.285 2.042 1.00 94.44 95 PRO A O 1
ATOM 731 N N . ASP A 1 96 ? -9.917 -9.214 3.951 1.00 94.31 96 ASP A N 1
ATOM 732 C CA . ASP A 1 96 ? -8.783 -8.289 4.084 1.00 94.31 96 ASP A CA 1
ATOM 733 C C . ASP A 1 96 ? -7.715 -8.563 3.009 1.00 94.31 96 ASP A C 1
ATOM 735 O O . ASP A 1 96 ? -7.150 -7.634 2.444 1.00 94.31 96 ASP A O 1
ATOM 739 N N . THR A 1 97 ? -7.496 -9.831 2.647 1.00 96.38 97 THR A N 1
ATOM 740 C CA . THR A 1 97 ? -6.621 -10.225 1.525 1.00 96.38 97 THR A CA 1
ATOM 741 C C . THR A 1 97 ? -7.156 -9.696 0.191 1.00 96.38 97 THR A C 1
ATOM 743 O O . THR A 1 97 ? -6.398 -9.269 -0.673 1.00 96.38 97 THR A O 1
ATOM 746 N N . PHE A 1 98 ? -8.475 -9.682 -0.002 1.00 94.19 98 PHE A N 1
ATOM 747 C CA . PHE A 1 98 ? -9.067 -9.045 -1.176 1.00 94.19 98 PHE A CA 1
ATOM 748 C C . PHE A 1 98 ? -8.817 -7.529 -1.178 1.00 94.19 98 PHE A C 1
ATOM 750 O O . PHE A 1 98 ? -8.497 -6.967 -2.224 1.00 94.19 98 PHE A O 1
ATOM 757 N N . ALA A 1 99 ? -8.884 -6.868 -0.017 1.00 95.31 99 ALA A N 1
ATOM 758 C CA . ALA A 1 99 ? -8.539 -5.452 0.091 1.00 95.31 99 ALA A CA 1
ATOM 759 C C . ALA A 1 99 ? -7.072 -5.180 -0.291 1.00 95.31 99 ALA A C 1
ATOM 761 O O . ALA A 1 99 ? -6.803 -4.179 -0.954 1.00 95.31 99 ALA A O 1
ATOM 762 N N . THR A 1 100 ? -6.134 -6.087 0.018 1.00 95.25 100 THR A N 1
ATOM 763 C CA . THR A 1 100 ? -4.749 -5.934 -0.458 1.00 95.25 100 THR A CA 1
ATOM 764 C C . THR A 1 100 ? -4.655 -6.058 -1.974 1.00 95.25 100 THR A C 1
ATOM 766 O O . THR A 1 100 ? -3.911 -5.300 -2.580 1.00 95.25 100 THR A O 1
ATOM 769 N N . ALA A 1 101 ? -5.461 -6.892 -2.637 1.00 96.25 101 ALA A N 1
ATOM 770 C CA . ALA A 1 101 ? -5.513 -6.920 -4.104 1.00 96.25 101 ALA A CA 1
ATOM 771 C C . ALA A 1 101 ? -5.979 -5.580 -4.708 1.00 96.25 101 ALA A C 1
ATOM 773 O O . ALA A 1 101 ? -5.421 -5.138 -5.715 1.00 96.25 101 ALA A O 1
ATOM 774 N N . LEU A 1 102 ? -6.939 -4.903 -4.063 1.00 95.75 102 LEU A N 1
ATOM 775 C CA . LEU A 1 102 ? -7.418 -3.573 -4.469 1.00 95.75 102 LEU A CA 1
ATOM 776 C C . LEU A 1 102 ? -6.347 -2.475 -4.355 1.00 95.75 102 LEU A C 1
ATOM 778 O O . LEU A 1 102 ? -6.487 -1.436 -4.990 1.00 95.75 102 LEU A O 1
ATOM 782 N N . VAL A 1 103 ? -5.276 -2.704 -3.590 1.00 95.38 103 VAL A N 1
ATOM 783 C CA . VAL A 1 103 ? -4.094 -1.827 -3.514 1.00 95.38 103 VAL A CA 1
ATOM 784 C C . VAL A 1 103 ? -2.986 -2.330 -4.443 1.00 95.38 103 VAL A C 1
ATOM 786 O O . VAL A 1 103 ? -2.410 -1.575 -5.227 1.00 95.38 103 VAL A O 1
ATOM 789 N N . GLY A 1 104 ? -2.721 -3.634 -4.393 1.00 96.50 104 GLY A N 1
ATOM 790 C CA . GLY A 1 104 ? -1.674 -4.335 -5.120 1.00 96.50 104 GLY A CA 1
ATOM 791 C C . GLY A 1 104 ? -1.743 -4.104 -6.623 1.00 96.50 104 GLY A C 1
ATOM 792 O O . GLY A 1 104 ? -0.752 -3.681 -7.220 1.00 96.50 104 GLY A O 1
ATOM 793 N N . ILE A 1 105 ? -2.928 -4.322 -7.205 1.00 98.19 105 ILE A N 1
ATOM 794 C CA . ILE A 1 105 ? -3.171 -4.210 -8.646 1.00 98.19 105 ILE A CA 1
ATOM 795 C C . ILE A 1 105 ? -2.952 -2.769 -9.138 1.00 98.19 105 ILE A C 1
ATOM 797 O O . ILE A 1 105 ? -2.118 -2.594 -10.028 1.00 98.19 105 ILE A O 1
ATOM 801 N N . PRO A 1 106 ? -3.602 -1.721 -8.583 1.00 97.19 106 PRO A N 1
ATOM 802 C CA . PRO A 1 106 ? -3.362 -0.353 -9.041 1.00 97.19 106 PRO A CA 1
ATOM 803 C C . PRO A 1 106 ? -1.910 0.099 -8.907 1.00 97.19 106 PRO A C 1
ATOM 805 O O . PRO A 1 106 ? -1.392 0.742 -9.815 1.00 97.19 106 PRO A O 1
ATOM 808 N N . LEU A 1 107 ? -1.235 -0.243 -7.806 1.00 97.00 107 LEU A N 1
ATOM 809 C CA . LEU A 1 107 ? 0.162 0.141 -7.605 1.00 97.00 107 LEU A CA 1
ATOM 810 C C . LEU A 1 107 ? 1.113 -0.610 -8.543 1.00 97.00 107 LEU A C 1
ATOM 812 O O . LEU A 1 107 ? 2.043 -0.007 -9.073 1.00 97.00 107 LEU A O 1
ATOM 816 N N . GLY A 1 108 ? 0.865 -1.897 -8.802 1.00 97.38 108 GLY A N 1
ATOM 817 C CA . GLY A 1 108 ? 1.622 -2.664 -9.792 1.00 97.38 108 GLY A CA 1
ATOM 818 C C . GLY A 1 108 ? 1.421 -2.127 -11.213 1.00 97.38 108 GLY A C 1
ATOM 819 O O . GLY A 1 108 ? 2.387 -1.987 -11.963 1.00 97.38 108 GLY A O 1
ATOM 820 N N . LEU A 1 109 ? 0.192 -1.743 -11.572 1.00 97.12 109 LEU A N 1
ATOM 821 C CA . LEU A 1 109 ? -0.090 -1.078 -12.847 1.00 97.12 109 LEU A CA 1
ATOM 822 C C . LEU A 1 109 ? 0.581 0.294 -12.922 1.00 97.12 109 LEU A C 1
ATOM 824 O O . LEU A 1 109 ? 1.156 0.624 -13.951 1.00 97.12 109 LEU A O 1
ATOM 828 N N . ALA A 1 110 ? 0.566 1.076 -11.841 1.00 95.50 110 ALA A N 1
ATOM 829 C CA . ALA A 1 110 ? 1.248 2.364 -11.787 1.00 95.50 110 ALA A CA 1
ATOM 830 C C . ALA A 1 110 ? 2.767 2.212 -11.958 1.00 95.50 110 ALA A C 1
ATOM 832 O O . ALA A 1 110 ? 3.364 2.970 -12.717 1.00 95.50 110 ALA A O 1
ATOM 833 N N . PHE A 1 111 ? 3.388 1.210 -11.324 1.00 96.12 111 PHE A N 1
ATOM 834 C CA . PHE A 1 111 ? 4.812 0.906 -11.513 1.00 96.12 111 PHE A CA 1
ATOM 835 C C . PHE A 1 111 ? 5.161 0.607 -12.972 1.00 96.12 111 PHE A C 1
ATOM 837 O O . PHE A 1 111 ? 6.216 1.014 -13.449 1.00 96.12 111 PHE A O 1
ATOM 844 N N . TRP A 1 112 ? 4.276 -0.100 -13.677 1.00 95.44 112 TRP A N 1
ATOM 845 C CA . TRP A 1 112 ? 4.486 -0.470 -15.071 1.00 95.44 112 TRP A CA 1
ATOM 846 C C . TRP A 1 112 ? 4.180 0.684 -16.041 1.00 95.44 112 TRP A C 1
ATOM 848 O O . TRP A 1 112 ? 4.953 0.940 -16.960 1.00 95.44 112 TRP A O 1
ATOM 858 N N . LEU A 1 113 ? 3.054 1.375 -15.865 1.00 94.81 113 LEU A N 1
ATOM 859 C CA . LEU A 1 113 ? 2.470 2.229 -16.904 1.00 94.81 113 LEU A CA 1
ATOM 860 C C . LEU A 1 113 ? 2.762 3.722 -16.735 1.00 94.81 113 LEU A C 1
ATOM 862 O O . LEU A 1 113 ? 2.553 4.483 -17.681 1.00 94.81 113 LEU A O 1
ATOM 866 N N . LEU A 1 114 ? 3.218 4.174 -15.561 1.00 92.88 114 LEU A N 1
ATOM 867 C CA . LEU A 1 114 ? 3.610 5.572 -15.391 1.00 92.88 114 LEU A CA 1
ATOM 868 C C . LEU A 1 114 ? 4.814 5.880 -16.304 1.00 92.88 114 LEU A C 1
ATOM 870 O O . LEU A 1 114 ? 5.844 5.222 -16.174 1.00 92.88 114 LEU A O 1
ATOM 874 N N . PRO A 1 115 ? 4.738 6.883 -17.203 1.00 88.44 115 PRO A N 1
ATOM 875 C CA . PRO A 1 115 ? 5.853 7.216 -18.081 1.00 88.44 115 PRO A CA 1
ATOM 876 C C . PRO A 1 115 ? 7.110 7.697 -17.335 1.00 88.44 115 PRO A C 1
ATOM 878 O O . PRO A 1 115 ? 7.064 8.278 -16.249 1.00 88.44 115 PRO A O 1
ATOM 881 N N . GLY A 1 116 ? 8.255 7.521 -17.989 1.00 85.25 116 GLY A N 1
ATOM 882 C CA . GLY A 1 116 ? 9.571 7.827 -17.430 1.00 85.25 116 GLY A CA 1
ATOM 883 C C . GLY A 1 116 ? 10.188 6.642 -16.678 1.00 85.25 116 GLY A C 1
ATOM 884 O O . GLY A 1 116 ? 9.641 5.541 -16.699 1.00 85.25 116 GLY A O 1
ATOM 885 N N . PRO A 1 117 ? 11.357 6.840 -16.045 1.00 83.25 117 PRO A N 1
ATOM 886 C CA . PRO A 1 117 ? 12.021 5.778 -15.303 1.00 83.25 117 PRO A CA 1
ATOM 887 C C . PRO A 1 117 ? 11.142 5.261 -14.151 1.00 83.25 117 PRO A C 1
ATOM 889 O O . PRO A 1 117 ? 10.546 6.084 -13.440 1.00 83.25 117 PRO A O 1
ATOM 892 N N . PRO A 1 118 ? 11.087 3.934 -13.920 1.00 83.50 118 PRO A N 1
ATOM 893 C CA . PRO A 1 118 ? 10.397 3.371 -12.767 1.00 83.50 118 PRO A CA 1
ATOM 894 C C . PRO A 1 118 ? 10.891 4.016 -11.470 1.00 83.50 118 PRO A C 1
ATOM 896 O O . PRO A 1 118 ? 12.092 4.130 -11.226 1.00 83.50 118 PRO A O 1
ATOM 899 N N . SER A 1 119 ? 9.957 4.461 -10.634 1.00 86.31 119 SER A N 1
ATOM 900 C CA . SER A 1 119 ? 10.259 5.116 -9.365 1.00 86.31 119 SER A CA 1
ATOM 901 C C . SER A 1 119 ? 9.322 4.606 -8.291 1.00 86.31 119 SER A C 1
ATOM 903 O O . SER A 1 119 ? 8.111 4.543 -8.487 1.00 86.31 119 SER A O 1
ATOM 905 N N . LEU A 1 120 ? 9.892 4.284 -7.133 1.00 95.69 120 LEU A N 1
ATOM 906 C CA . LEU A 1 120 ? 9.135 3.788 -5.993 1.00 95.69 120 LEU A CA 1
ATOM 907 C C . LEU A 1 120 ? 8.557 4.910 -5.134 1.00 95.69 120 LEU A C 1
ATOM 909 O O . LEU A 1 120 ? 7.712 4.625 -4.298 1.00 95.69 120 LEU A O 1
ATOM 913 N N . LEU A 1 121 ? 8.964 6.171 -5.323 1.00 95.25 121 LEU A N 1
ATOM 914 C CA . LEU A 1 121 ? 8.588 7.253 -4.409 1.00 95.25 121 LEU A CA 1
ATOM 915 C C . LEU A 1 121 ? 7.071 7.465 -4.375 1.00 95.25 121 LEU A C 1
ATOM 917 O O . LEU A 1 121 ? 6.457 7.376 -3.315 1.00 95.25 121 LEU A O 1
ATOM 921 N N . GLY A 1 122 ? 6.458 7.716 -5.535 1.00 95.00 122 GLY A N 1
ATOM 922 C CA . GLY A 1 122 ? 5.019 7.972 -5.596 1.00 95.00 122 GLY A CA 1
ATOM 923 C C . GLY A 1 122 ? 4.187 6.750 -5.212 1.00 95.00 122 GLY A C 1
ATOM 924 O O . GLY A 1 122 ? 3.168 6.879 -4.539 1.00 95.00 122 GLY A O 1
ATOM 925 N N . ILE A 1 123 ? 4.666 5.562 -5.577 1.00 96.38 123 ILE A N 1
ATOM 926 C CA . ILE A 1 123 ? 4.033 4.278 -5.262 1.00 96.38 123 ILE A CA 1
ATOM 927 C C . ILE A 1 123 ? 4.086 4.000 -3.760 1.00 96.38 123 ILE A C 1
ATOM 929 O O . ILE A 1 123 ? 3.068 3.645 -3.177 1.00 96.38 123 ILE A O 1
ATOM 933 N N . SER A 1 124 ? 5.228 4.248 -3.117 1.00 97.94 124 SER A N 1
ATOM 934 C CA . SER A 1 124 ? 5.394 4.101 -1.669 1.00 97.94 124 SER A CA 1
ATOM 935 C C . SER A 1 124 ? 4.477 5.052 -0.919 1.00 97.94 124 SER A C 1
ATOM 937 O O . SER A 1 124 ? 3.796 4.629 0.005 1.00 97.94 124 SER A O 1
ATOM 939 N N . ILE A 1 125 ? 4.388 6.317 -1.342 1.00 98.06 125 ILE A N 1
ATOM 940 C CA . ILE A 1 125 ? 3.479 7.292 -0.722 1.00 98.06 125 ILE A CA 1
ATOM 941 C C . ILE A 1 125 ? 2.017 6.835 -0.855 1.00 98.06 125 ILE A C 1
ATOM 943 O O . ILE A 1 125 ? 1.265 6.887 0.118 1.00 98.06 125 ILE A O 1
ATOM 947 N N . ALA A 1 126 ? 1.614 6.348 -2.032 1.00 97.81 126 ALA A N 1
ATOM 948 C CA . ALA A 1 126 ? 0.265 5.832 -2.250 1.00 97.81 126 ALA A CA 1
ATOM 949 C C . ALA A 1 126 ? -0.020 4.563 -1.424 1.00 97.81 126 ALA A C 1
ATOM 951 O O . ALA A 1 126 ? -1.109 4.442 -0.865 1.00 97.81 126 ALA A O 1
ATOM 952 N N . HIS A 1 127 ? 0.954 3.656 -1.289 1.00 98.44 127 HIS A N 1
ATOM 953 C CA . HIS A 1 127 ? 0.843 2.481 -0.425 1.00 98.44 127 HIS A CA 1
ATOM 954 C C . HIS A 1 127 ? 0.708 2.883 1.045 1.00 98.44 127 HIS A C 1
ATOM 956 O O . HIS A 1 127 ? -0.246 2.467 1.692 1.00 98.44 127 HIS A O 1
ATOM 962 N N . ILE A 1 128 ? 1.587 3.751 1.560 1.00 98.56 128 ILE A N 1
ATOM 963 C CA . ILE A 1 128 ? 1.503 4.271 2.934 1.00 98.56 128 ILE A CA 1
ATOM 964 C C . ILE A 1 128 ? 0.098 4.817 3.198 1.00 98.56 128 ILE A C 1
ATOM 966 O O . ILE A 1 128 ? -0.517 4.486 4.207 1.00 98.56 128 ILE A O 1
ATOM 970 N N . ALA A 1 129 ? -0.435 5.619 2.274 1.00 98.56 129 ALA A N 1
ATOM 971 C CA . ALA A 1 129 ? -1.768 6.188 2.400 1.00 98.56 129 ALA A CA 1
ATOM 972 C C . ALA A 1 129 ? -2.876 5.120 2.389 1.00 98.56 129 ALA A C 1
ATOM 974 O O . ALA A 1 129 ? -3.788 5.191 3.211 1.00 98.56 129 ALA A O 1
ATOM 975 N N . ALA A 1 130 ? -2.785 4.110 1.518 1.00 98.44 130 ALA A N 1
ATOM 976 C CA . ALA A 1 130 ? -3.710 2.978 1.507 1.00 98.44 130 ALA A CA 1
ATOM 977 C C . ALA A 1 130 ? -3.690 2.219 2.845 1.00 98.44 130 ALA A C 1
ATOM 979 O O . ALA A 1 130 ? -4.741 1.979 3.439 1.00 98.44 130 ALA A O 1
ATOM 980 N N . THR A 1 131 ? -2.499 1.907 3.360 1.00 98.12 131 THR A N 1
ATOM 981 C CA . THR A 1 131 ? -2.314 1.191 4.628 1.00 98.12 131 THR A CA 1
ATOM 982 C C . THR A 1 131 ? -2.824 2.014 5.804 1.00 98.12 131 THR A C 1
ATOM 984 O O . THR A 1 131 ? -3.581 1.494 6.615 1.00 98.12 131 THR A O 1
ATOM 987 N N . CYS A 1 132 ? -2.516 3.313 5.854 1.00 98.50 132 CYS A N 1
ATOM 988 C CA . CYS A 1 132 ? -3.072 4.241 6.841 1.00 98.50 132 CYS A CA 1
ATOM 989 C C . CYS A 1 132 ? -4.595 4.387 6.739 1.00 98.50 132 CYS A C 1
ATOM 991 O O . CYS A 1 132 ? -5.240 4.695 7.733 1.00 98.50 132 CYS A O 1
ATOM 993 N N . GLY A 1 133 ? -5.183 4.246 5.550 1.00 98.19 133 GLY A N 1
ATOM 994 C CA . GLY A 1 133 ? -6.633 4.312 5.375 1.00 98.19 133 GLY A CA 1
ATOM 995 C C . GLY A 1 133 ? -7.332 3.023 5.808 1.00 98.19 133 GLY A C 1
ATOM 996 O O . GLY A 1 133 ? -8.416 3.062 6.387 1.00 98.19 133 GLY A O 1
ATOM 997 N N . PHE A 1 134 ? -6.707 1.872 5.561 1.00 97.88 134 PHE A N 1
ATOM 998 C CA . PHE A 1 134 ? -7.274 0.568 5.898 1.00 97.88 134 PHE A CA 1
ATOM 999 C C . PHE A 1 134 ? -7.046 0.191 7.369 1.00 97.88 134 PHE A C 1
ATOM 1001 O O . PHE A 1 134 ? -7.930 -0.359 8.027 1.00 97.88 134 PHE A O 1
ATOM 1008 N N . LEU A 1 135 ? -5.865 0.497 7.901 1.00 96.56 135 LEU A N 1
ATOM 1009 C CA . LEU A 1 135 ? -5.405 0.171 9.250 1.00 96.56 135 LEU A CA 1
ATOM 1010 C C . LEU A 1 135 ? -5.111 1.453 10.034 1.00 96.56 135 LEU A C 1
ATOM 1012 O O . LEU A 1 135 ? -4.979 2.521 9.452 1.00 96.56 135 LEU A O 1
ATOM 1016 N N . GLY A 1 136 ? -5.003 1.362 11.360 1.00 95.56 136 GLY A N 1
ATOM 1017 C CA . GLY A 1 136 ? -4.538 2.464 12.203 1.00 95.56 136 GLY A CA 1
ATOM 1018 C C . GLY A 1 136 ? -5.326 3.782 12.037 1.00 95.56 136 GLY A C 1
ATOM 1019 O O . GLY A 1 136 ? -6.456 3.870 12.535 1.00 95.56 136 GLY A O 1
ATOM 1020 N N . PRO A 1 137 ? -4.763 4.821 11.377 1.00 98.06 137 PRO A N 1
ATOM 1021 C CA . PRO A 1 137 ? -5.396 6.137 11.227 1.00 98.06 137 PRO A CA 1
ATOM 1022 C C . PRO A 1 137 ? -6.825 6.143 10.666 1.00 98.06 137 PRO A C 1
ATOM 1024 O O . PRO A 1 137 ? -7.672 6.877 11.174 1.00 98.06 137 PRO A O 1
ATOM 1027 N N . GLY A 1 138 ? -7.125 5.343 9.646 1.00 98.12 138 GLY A N 1
ATOM 1028 C CA . GLY A 1 138 ? -8.447 5.278 9.022 1.00 98.12 138 GLY A CA 1
ATOM 1029 C C . GLY A 1 138 ? -9.530 4.744 9.967 1.00 98.12 138 GLY A C 1
ATOM 1030 O O . GLY A 1 138 ? -10.514 5.445 10.217 1.00 98.12 138 GLY A O 1
ATOM 1031 N N . PRO A 1 139 ? -9.342 3.557 10.575 1.00 97.94 139 PRO A N 1
ATOM 1032 C CA . PRO A 1 139 ? -10.157 3.078 11.692 1.00 97.94 139 PRO A CA 1
ATOM 1033 C C . PRO A 1 139 ? -10.332 4.106 12.819 1.00 97.94 139 PRO A C 1
ATOM 1035 O O . PRO A 1 139 ? -11.447 4.300 13.312 1.00 97.94 139 PRO A O 1
ATOM 1038 N N . TYR A 1 140 ? -9.256 4.800 13.210 1.00 98.25 140 TYR A N 1
ATOM 1039 C CA . TYR A 1 140 ? -9.322 5.848 14.234 1.00 98.25 140 TYR A CA 1
ATOM 1040 C C . TYR A 1 140 ? -10.229 7.009 13.805 1.00 98.25 140 TYR A C 1
ATOM 1042 O O . TYR A 1 140 ? -11.085 7.443 14.581 1.00 98.25 140 TYR A O 1
ATOM 1050 N N . LEU A 1 141 ? -10.100 7.469 12.559 1.00 97.75 141 LEU A N 1
ATOM 1051 C CA . LEU A 1 141 ? -10.942 8.512 11.980 1.00 97.75 141 LEU A CA 1
ATOM 1052 C C . LEU A 1 141 ? -12.418 8.096 11.953 1.00 97.75 141 LEU A C 1
ATOM 1054 O O . LEU A 1 141 ? -13.266 8.854 12.419 1.00 97.75 141 LEU A O 1
ATOM 1058 N N . LEU A 1 142 ? -12.732 6.884 11.482 1.00 97.69 142 LEU A N 1
ATOM 1059 C CA . LEU A 1 142 ? -14.105 6.364 11.461 1.00 97.69 142 LEU A CA 1
ATOM 1060 C C . LEU A 1 142 ? -14.735 6.361 12.862 1.00 97.69 142 LEU A C 1
ATOM 1062 O O . LEU A 1 142 ? -15.880 6.787 13.021 1.00 97.69 142 LEU A O 1
ATOM 1066 N N . ARG A 1 143 ? -13.972 5.957 13.889 1.00 96.69 143 ARG A N 1
ATOM 1067 C CA . ARG A 1 143 ? -14.412 6.004 15.292 1.00 96.69 143 ARG A CA 1
ATOM 1068 C C . ARG A 1 143 ? -14.701 7.434 15.745 1.00 96.69 143 ARG A C 1
ATOM 1070 O O . ARG A 1 143 ? -15.747 7.693 16.333 1.00 96.69 143 ARG A O 1
ATOM 1077 N N . ARG A 1 144 ? -13.796 8.378 15.461 1.00 97.06 144 ARG A N 1
ATOM 1078 C CA . ARG A 1 144 ? -13.952 9.799 15.831 1.00 97.06 144 ARG A CA 1
ATOM 1079 C C . ARG A 1 144 ? -15.155 10.450 15.148 1.00 97.06 144 ARG A C 1
ATOM 1081 O O . ARG A 1 144 ? -15.801 11.297 15.759 1.00 97.06 144 ARG A O 1
ATOM 1088 N N . LEU A 1 145 ? -15.468 10.026 13.926 1.00 97.12 145 LEU A N 1
ATOM 1089 C CA . LEU A 1 145 ? -16.629 10.475 13.157 1.00 97.12 145 LEU A CA 1
ATOM 1090 C C . LEU A 1 145 ? -17.928 9.731 13.506 1.00 97.12 145 LEU A C 1
ATOM 1092 O O . LEU A 1 145 ? -18.967 10.058 12.941 1.00 97.12 145 LEU A O 1
ATOM 1096 N N . ARG A 1 146 ? -17.895 8.764 14.438 1.00 95.69 146 ARG A N 1
ATOM 1097 C CA . ARG A 1 146 ? -19.051 7.940 14.841 1.00 95.69 146 ARG A CA 1
ATOM 1098 C C . ARG A 1 146 ? -19.682 7.175 13.669 1.00 95.69 146 ARG A C 1
ATOM 1100 O O . ARG A 1 146 ? -20.900 7.094 13.553 1.00 95.69 146 ARG A O 1
ATOM 1107 N N . LEU A 1 147 ? -18.837 6.644 12.785 1.00 94.06 147 LEU A N 1
ATOM 1108 C CA . LEU A 1 147 ? -19.251 5.861 11.614 1.00 94.06 147 LEU A CA 1
ATOM 1109 C C . LEU A 1 147 ? -19.090 4.343 11.799 1.00 94.06 147 LEU A C 1
ATOM 1111 O O . LEU A 1 147 ? -19.440 3.599 10.881 1.00 94.06 147 LEU A O 1
ATOM 1115 N N . LEU A 1 148 ? -18.541 3.906 12.938 1.00 88.06 148 LEU A N 1
ATOM 1116 C CA . LEU A 1 148 ? -18.378 2.499 13.321 1.00 88.06 148 LEU A CA 1
ATOM 1117 C C . LEU A 1 148 ? -19.564 1.999 14.141 1.00 88.06 148 LEU A C 1
ATOM 1119 O O . LEU A 1 148 ? -20.043 2.785 14.989 1.00 88.06 148 LEU A O 1
#

Secondary structure (DSSP, 8-state):
-HHHHHHHHHHHHHHHHHHHHHHHHHHHS-----SSHHHHHHHHHHHHHHHHHHHIIIIIIIIIHHHHHH-HHHHHHHHHHHHHHHHHHTT--HHHHHHHHHHHHHHHHHHHHSSSS--SHHHHHHHHHHHHHHSTHHHHHHHHTT--

Sequence (148 aa):
MQLWFAAIAAPSMFLAAVAVQLWLTRRRGALSVPADAGDALFQAAFYVVNGPLEEGFFRGLMQGGLSAAWGAPVGFVVATAAYILYHRLGRWTW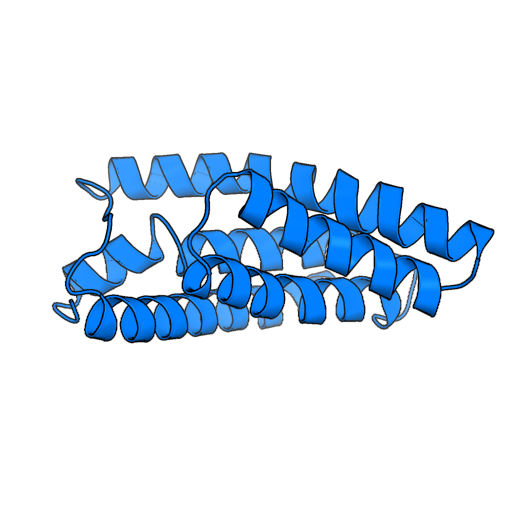PDTFATA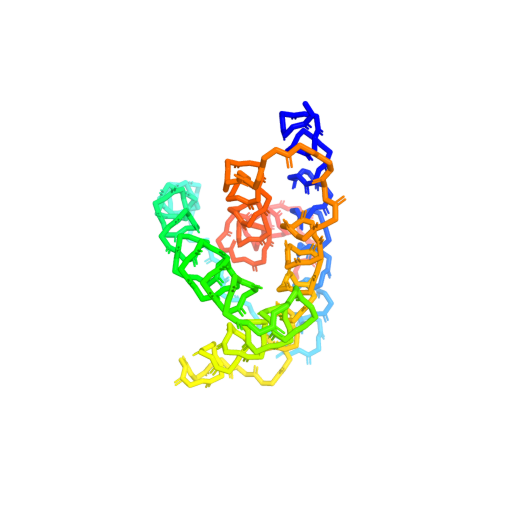LVGIPLGLAFWLLPGPPSLLGISIAHIAATCGFLGPGPYLLRRLRLL

Radius of gyration: 15.41 Å; chains: 1; bounding box: 34×31×41 Å

Foldseek 3Di:
DLVVLLVPLLVVLLQVLLVLLLVVCVVVVDDDEQPDPVSLVVVLVVLLVVLLVLCCPLLVCQQVVCCVVPNNVRSLVVSLVVQLVVVVVVVDDPSVSVLSSVLSNVLSCCQRPVDDDRDCPSSSSSSSSNCSNNDRVSRHVCVVVVSD

pLDDT: mean 96.08, std 3.38, range [80.06, 98.62]